Protein AF-A0A510KFK9-F1 (afdb_monomer_lite)

pLDDT: mean 97.3, std 2.1, range [86.94, 98.81]

Structure (mmCIF, N/CA/C/O backbone):
data_AF-A0A510KFK9-F1
#
_entry.id   AF-A0A510KFK9-F1
#
loop_
_atom_site.group_PDB
_atom_site.id
_atom_site.type_symbol
_atom_site.label_atom_id
_atom_site.label_alt_id
_atom_site.label_comp_id
_atom_site.label_asym_id
_atom_site.label_entity_id
_atom_site.label_seq_id
_atom_site.pdbx_PDB_ins_code
_atom_site.Cartn_x
_atom_site.Cartn_y
_atom_site.Cartn_z
_atom_site.occupancy
_atom_site.B_iso_or_equiv
_atom_site.auth_seq_id
_atom_site.auth_comp_id
_atom_site.auth_asym_id
_atom_site.auth_atom_id
_atom_site.pdbx_PDB_model_num
ATOM 1 N N . MET A 1 1 ? -7.313 11.249 -4.771 1.00 92.12 1 MET A N 1
ATOM 2 C CA . MET A 1 1 ? -6.658 9.923 -4.668 1.00 92.12 1 MET A CA 1
ATOM 3 C C . MET A 1 1 ? -6.206 9.364 -6.013 1.00 92.12 1 MET A C 1
ATOM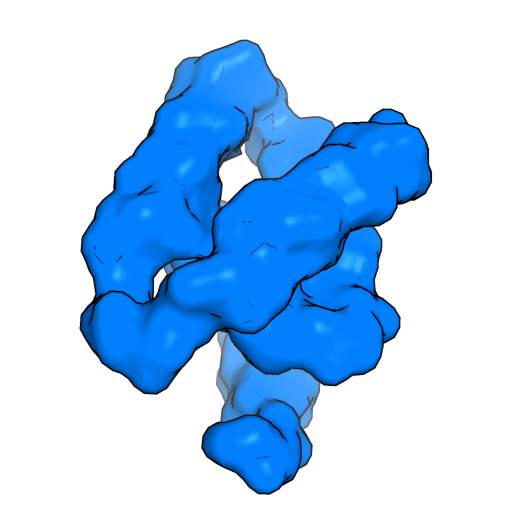 5 O O . MET A 1 1 ? -5.029 9.080 -6.116 1.00 92.12 1 MET A O 1
ATOM 9 N N . LYS A 1 2 ? -7.050 9.244 -7.053 1.00 94.25 2 LYS A N 1
ATOM 10 C CA . LYS A 1 2 ? -6.602 8.704 -8.361 1.00 94.25 2 LYS A CA 1
ATOM 11 C C . LYS A 1 2 ? -5.414 9.460 -8.973 1.00 94.25 2 LYS A C 1
ATOM 13 O O . LYS A 1 2 ? -4.446 8.837 -9.377 1.00 94.25 2 LYS A O 1
ATOM 18 N N . GLU A 1 3 ? -5.462 10.791 -8.972 1.00 97.69 3 GLU A N 1
ATOM 19 C CA . GLU A 1 3 ? -4.346 11.627 -9.447 1.00 97.69 3 GLU A CA 1
ATOM 20 C C . GLU A 1 3 ? -3.078 11.445 -8.605 1.00 97.69 3 GLU A C 1
ATOM 22 O O . GLU A 1 3 ? -1.978 11.459 -9.143 1.00 97.69 3 GLU A O 1
ATOM 27 N N . TYR A 1 4 ? -3.238 11.214 -7.298 1.00 98.12 4 TYR A N 1
ATOM 28 C CA . TYR A 1 4 ? -2.121 10.947 -6.397 1.00 98.12 4 TYR A CA 1
ATOM 29 C C . TYR A 1 4 ? -1.481 9.579 -6.671 1.00 98.12 4 TYR A C 1
ATOM 31 O O . TYR A 1 4 ? -0.262 9.479 -6.759 1.00 98.12 4 TYR A O 1
ATOM 39 N N . ILE A 1 5 ? -2.287 8.538 -6.905 1.00 98.31 5 ILE A N 1
ATOM 40 C CA . ILE A 1 5 ? -1.777 7.238 -7.362 1.00 98.31 5 ILE A CA 1
ATOM 41 C C . ILE A 1 5 ? -1.020 7.401 -8.682 1.00 98.31 5 ILE A C 1
ATOM 43 O O . ILE A 1 5 ? 0.117 6.960 -8.772 1.00 98.31 5 ILE A O 1
ATOM 47 N N . ALA A 1 6 ? -1.575 8.133 -9.650 1.00 98.06 6 ALA A N 1
ATOM 48 C CA . ALA A 1 6 ? -0.897 8.388 -10.920 1.00 98.06 6 ALA A CA 1
ATOM 49 C C . ALA A 1 6 ? 0.429 9.160 -10.761 1.00 98.06 6 ALA A C 1
ATOM 51 O O . ALA A 1 6 ? 1.350 8.977 -11.558 1.00 98.06 6 ALA A O 1
ATOM 52 N N . SER A 1 7 ? 0.559 10.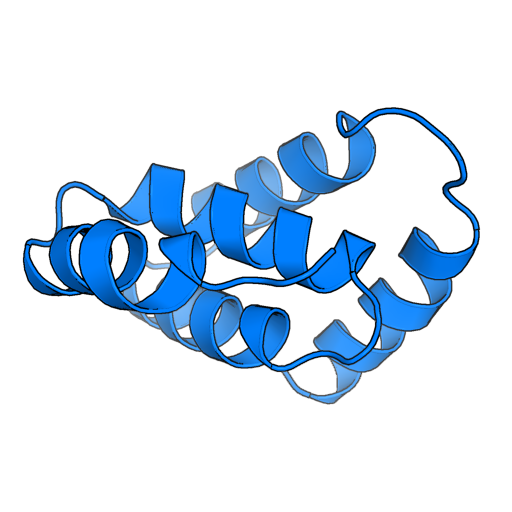031 -9.750 1.00 98.19 7 SER A N 1
ATOM 53 C CA . SER A 1 7 ? 1.857 10.638 -9.425 1.00 98.19 7 SER A CA 1
ATOM 54 C C . SER A 1 7 ? 2.825 9.638 -8.796 1.00 98.19 7 SER A C 1
ATOM 56 O O . SER A 1 7 ? 3.986 9.620 -9.192 1.00 98.19 7 SER A O 1
ATOM 58 N N . LEU A 1 8 ? 2.357 8.768 -7.893 1.00 98.19 8 LEU A N 1
ATOM 59 C CA . LEU A 1 8 ? 3.191 7.720 -7.295 1.00 98.19 8 LEU A CA 1
ATOM 60 C C . LEU A 1 8 ? 3.677 6.716 -8.343 1.00 98.19 8 LEU A C 1
ATOM 62 O O . LEU A 1 8 ? 4.836 6.332 -8.308 1.00 98.19 8 LEU A O 1
ATOM 66 N N . GLU A 1 9 ? 2.836 6.345 -9.310 1.00 98.25 9 GLU A N 1
ATOM 67 C CA . GLU A 1 9 ? 3.221 5.490 -10.439 1.00 98.25 9 GLU A CA 1
ATOM 68 C C . GLU A 1 9 ? 4.391 6.103 -11.211 1.00 98.25 9 GLU A C 1
ATOM 70 O O . GLU A 1 9 ? 5.391 5.434 -11.448 1.00 98.25 9 GLU A O 1
ATOM 75 N N . LYS A 1 10 ? 4.330 7.402 -11.525 1.00 97.25 10 LYS A N 1
ATOM 76 C CA . LYS A 1 10 ? 5.428 8.104 -12.208 1.00 97.25 10 LYS A CA 1
ATOM 77 C C . LYS A 1 10 ? 6.687 8.224 -11.348 1.00 97.25 10 LYS A C 1
ATOM 79 O O . LYS A 1 10 ? 7.786 8.090 -11.876 1.00 97.25 10 LYS A O 1
ATOM 84 N N . GLU A 1 11 ? 6.535 8.516 -10.056 1.00 96.62 11 GLU A N 1
ATOM 85 C CA . GLU A 1 11 ? 7.657 8.670 -9.122 1.00 96.62 11 GLU A CA 1
ATOM 86 C C . GLU A 1 11 ? 8.370 7.335 -8.871 1.00 96.62 11 GLU A C 1
ATOM 88 O O . GLU A 1 11 ? 9.598 7.273 -8.912 1.00 96.62 11 GLU A O 1
ATOM 93 N N . PHE A 1 12 ? 7.611 6.268 -8.621 1.00 97.25 12 PHE A N 1
ATOM 94 C CA . PHE A 1 12 ? 8.150 4.977 -8.205 1.00 97.25 12 PHE A CA 1
ATOM 95 C C . PHE A 1 12 ? 8.572 4.084 -9.364 1.00 97.25 12 PHE A C 1
ATOM 97 O O . PHE A 1 12 ? 9.435 3.235 -9.172 1.00 97.25 12 PHE A O 1
ATOM 104 N N . PHE A 1 13 ? 8.050 4.300 -10.574 1.00 92.75 13 PHE A N 1
ATOM 105 C CA . PHE A 1 13 ? 8.488 3.568 -11.767 1.00 92.75 13 PHE A CA 1
ATOM 106 C C . PHE A 1 13 ? 10.004 3.671 -12.017 1.00 92.75 13 PHE A C 1
ATOM 108 O O . PHE A 1 13 ? 10.599 2.775 -12.604 1.00 92.75 13 PHE A O 1
ATOM 115 N N . LEU A 1 14 ? 10.645 4.747 -11.547 1.00 92.62 14 LEU A N 1
ATOM 116 C CA . LEU A 1 14 ? 12.089 4.967 -11.677 1.00 92.62 14 LEU A CA 1
ATOM 117 C C . LEU A 1 14 ? 12.929 4.215 -10.626 1.00 92.62 14 LEU A C 1
ATOM 119 O O . LEU A 1 14 ? 14.157 4.295 -10.654 1.00 92.62 14 LEU A O 1
ATOM 123 N N . ILE A 1 15 ? 12.296 3.532 -9.669 1.00 92.81 15 ILE A N 1
ATOM 124 C CA . ILE A 1 15 ? 12.973 2.822 -8.583 1.00 92.81 15 ILE A CA 1
ATOM 125 C C . ILE A 1 15 ? 13.213 1.379 -9.015 1.00 92.81 15 ILE A C 1
ATOM 127 O O . ILE A 1 15 ? 12.291 0.570 -9.079 1.00 92.81 15 ILE A O 1
ATOM 131 N N . GLU A 1 16 ? 14.474 1.052 -9.282 1.00 90.50 16 GLU A N 1
ATOM 132 C CA . GLU A 1 16 ? 14.862 -0.297 -9.711 1.00 90.50 16 GLU A CA 1
ATOM 133 C C . GLU A 1 16 ? 15.171 -1.236 -8.536 1.00 90.50 16 GLU A C 1
ATOM 135 O O . GLU A 1 16 ? 15.115 -2.451 -8.692 1.00 90.50 16 GLU A O 1
ATOM 140 N N . ASN A 1 17 ? 15.538 -0.699 -7.364 1.00 93.00 17 ASN A N 1
ATOM 141 C CA . ASN A 1 17 ? 16.035 -1.497 -6.243 1.00 93.00 17 ASN A CA 1
ATOM 142 C C . ASN A 1 17 ? 15.629 -0.929 -4.878 1.00 93.00 17 ASN A C 1
ATOM 144 O O . ASN A 1 17 ? 15.631 0.284 -4.659 1.00 93.00 17 ASN A O 1
ATOM 148 N N . GLY A 1 18 ? 15.421 -1.833 -3.918 1.00 95.25 18 GLY A N 1
ATOM 149 C CA . GLY A 1 18 ? 15.072 -1.493 -2.540 1.00 95.25 18 GLY A CA 1
ATOM 150 C C . GLY A 1 18 ? 13.590 -1.154 -2.357 1.00 95.25 18 GLY A C 1
ATOM 151 O O . GLY A 1 18 ? 12.790 -1.326 -3.264 1.00 95.25 18 GLY A O 1
ATOM 152 N N . PHE A 1 19 ? 13.237 -0.726 -1.142 1.00 96.69 19 PHE A N 1
ATOM 153 C CA . PHE A 1 19 ? 11.844 -0.452 -0.739 1.00 96.69 19 PHE A CA 1
ATOM 154 C C . PHE A 1 19 ? 11.697 0.780 0.173 1.00 96.69 19 PHE A C 1
ATOM 156 O O . PHE A 1 19 ? 10.624 1.086 0.696 1.00 96.69 19 PHE A O 1
ATOM 163 N N . LYS A 1 20 ? 12.810 1.460 0.479 1.00 97.94 20 LYS A N 1
ATOM 164 C CA . LYS A 1 20 ? 12.849 2.502 1.518 1.00 97.94 20 LYS A CA 1
ATOM 165 C C . LYS A 1 20 ? 12.109 3.772 1.107 1.00 97.94 20 LYS A C 1
ATOM 167 O O . LYS A 1 20 ? 11.698 4.533 1.982 1.00 97.94 20 LYS A O 1
ATOM 172 N N . VAL A 1 21 ? 11.960 4.020 -0.192 1.00 97.88 21 VAL A N 1
ATOM 173 C CA . VAL A 1 21 ? 11.245 5.195 -0.703 1.00 97.88 21 VAL A CA 1
ATOM 174 C C . VAL A 1 21 ? 9.740 4.994 -0.523 1.00 97.88 21 VAL A C 1
ATOM 176 O O . VAL A 1 21 ? 9.069 5.863 0.035 1.00 97.88 21 VAL A O 1
ATOM 179 N N . GLU A 1 22 ? 9.248 3.817 -0.896 1.00 98.44 22 GLU A N 1
ATOM 180 C CA . GLU A 1 22 ? 7.870 3.358 -0.761 1.00 98.44 22 GLU A CA 1
ATOM 181 C C . GLU A 1 22 ? 7.461 3.307 0.715 1.00 98.44 22 GLU A C 1
ATOM 183 O O . GLU A 1 22 ? 6.463 3.919 1.096 1.00 98.44 22 GLU A O 1
ATOM 188 N N . GLU A 1 23 ? 8.279 2.676 1.569 1.00 98.62 23 GLU A N 1
ATOM 189 C CA . GLU A 1 23 ? 8.057 2.604 3.022 1.00 98.62 23 GLU A CA 1
ATOM 190 C C . GLU A 1 23 ? 7.972 4.005 3.644 1.00 98.62 23 GLU A C 1
ATOM 192 O O . GLU A 1 23 ? 7.058 4.312 4.415 1.00 98.62 23 GLU A O 1
ATOM 197 N N . LYS A 1 24 ? 8.909 4.898 3.295 1.00 98.56 24 LYS A N 1
ATOM 198 C CA . LYS A 1 24 ? 8.940 6.259 3.843 1.00 98.56 24 LYS A CA 1
ATOM 199 C C . LYS A 1 24 ? 7.724 7.069 3.401 1.00 98.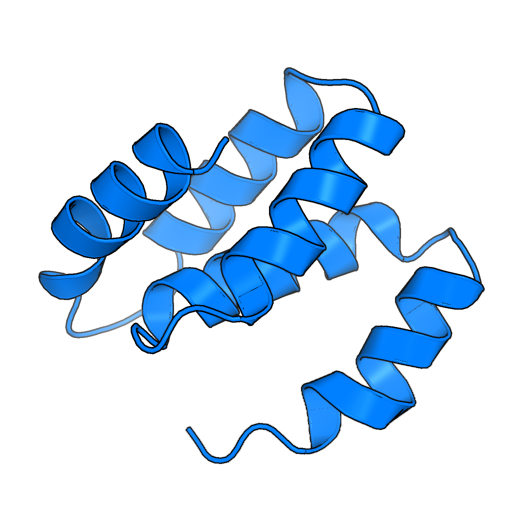56 24 LYS A C 1
ATOM 201 O O . LYS A 1 24 ? 7.165 7.809 4.219 1.00 98.56 24 LYS A O 1
ATOM 206 N N . ARG A 1 25 ? 7.309 6.940 2.136 1.00 98.56 25 ARG A N 1
ATOM 207 C CA . ARG A 1 25 ? 6.105 7.604 1.628 1.00 98.56 25 ARG A CA 1
ATOM 208 C C . ARG A 1 25 ? 4.860 7.082 2.340 1.00 98.56 25 ARG A C 1
ATOM 210 O O . ARG A 1 25 ? 4.108 7.893 2.869 1.00 98.56 25 ARG A O 1
ATOM 217 N N . ALA A 1 26 ? 4.701 5.762 2.450 1.00 98.69 26 ALA A N 1
ATOM 218 C CA . ALA A 1 26 ? 3.579 5.138 3.152 1.00 98.69 26 ALA A CA 1
ATOM 219 C C . ALA A 1 26 ? 3.508 5.580 4.619 1.00 98.69 26 ALA A C 1
ATOM 221 O O . ALA A 1 26 ? 2.444 5.957 5.101 1.00 98.69 26 ALA A O 1
ATOM 222 N N . SER A 1 27 ? 4.647 5.618 5.322 1.00 98.62 27 SER A N 1
ATOM 223 C CA . SER A 1 27 ? 4.694 6.071 6.718 1.00 98.62 27 SER A CA 1
ATOM 224 C C . SER A 1 27 ? 4.276 7.534 6.865 1.00 98.62 27 SER A C 1
ATOM 226 O O . SER A 1 27 ? 3.608 7.890 7.834 1.00 98.62 27 SER A O 1
ATOM 228 N N . THR A 1 28 ? 4.676 8.384 5.914 1.00 98.56 28 THR A N 1
ATOM 229 C CA . THR A 1 28 ? 4.317 9.807 5.911 1.00 98.56 28 THR A CA 1
ATOM 230 C C . THR A 1 28 ? 2.818 9.970 5.693 1.00 98.56 28 THR A C 1
ATOM 232 O O . THR A 1 28 ? 2.152 10.614 6.498 1.00 98.56 28 THR A O 1
ATOM 235 N N . ASP A 1 29 ? 2.274 9.316 4.669 1.00 98.50 29 ASP A N 1
ATOM 236 C CA . ASP A 1 29 ? 0.860 9.426 4.321 1.00 98.50 29 ASP A CA 1
ATOM 237 C C . ASP A 1 29 ? -0.045 8.849 5.413 1.00 98.50 29 ASP A C 1
ATOM 239 O O . ASP A 1 29 ? -1.061 9.458 5.740 1.00 98.50 29 ASP A O 1
ATOM 243 N N . TYR A 1 30 ? 0.350 7.735 6.037 1.00 98.44 30 TYR A N 1
ATOM 244 C CA . TYR A 1 30 ? -0.366 7.166 7.179 1.00 98.44 30 TYR A CA 1
ATOM 245 C C . TYR A 1 30 ? -0.407 8.125 8.376 1.00 98.44 30 TYR A C 1
ATOM 247 O O . TYR A 1 30 ? -1.452 8.309 8.984 1.00 98.44 30 TYR A O 1
ATOM 255 N N . LYS A 1 31 ? 0.713 8.781 8.707 1.00 98.31 31 LYS A N 1
ATOM 256 C CA . LYS A 1 31 ? 0.782 9.712 9.850 1.00 98.31 31 LYS A CA 1
ATOM 257 C C . LYS A 1 31 ? 0.062 11.038 9.605 1.00 98.31 31 LYS A C 1
ATOM 259 O O . LYS A 1 31 ? -0.278 11.721 10.567 1.00 98.31 31 LYS A O 1
ATOM 264 N N . SER A 1 32 ? -0.099 11.442 8.347 1.00 97.56 32 SER A N 1
ATOM 265 C CA . SER A 1 32 ? -0.687 12.734 7.971 1.00 97.56 32 SER A CA 1
ATOM 266 C C . SER A 1 32 ? -2.186 12.680 7.674 1.00 97.56 32 SER A C 1
ATOM 268 O O . SER A 1 32 ? -2.781 13.733 7.463 1.00 97.56 32 SER A O 1
ATOM 270 N N . ASN A 1 33 ? -2.797 11.495 7.652 1.00 96.50 33 ASN A N 1
ATOM 271 C CA . ASN A 1 33 ? -4.212 11.311 7.339 1.00 96.50 33 ASN A CA 1
ATOM 272 C C . ASN A 1 33 ? -4.883 10.403 8.375 1.00 96.50 33 ASN A C 1
ATOM 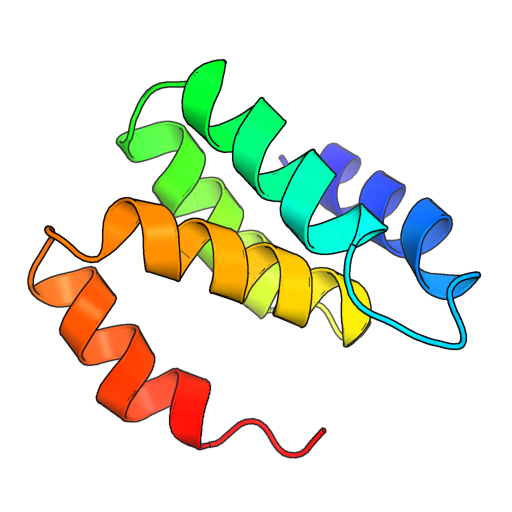274 O O . ASN A 1 33 ? -4.212 9.728 9.151 1.00 96.50 33 ASN A O 1
ATOM 278 N N . ASP A 1 34 ? -6.215 10.379 8.393 1.00 97.56 34 ASP A N 1
ATOM 279 C CA . ASP A 1 34 ? -6.951 9.419 9.212 1.00 97.56 34 ASP A CA 1
ATOM 280 C C . ASP A 1 34 ? -6.905 7.991 8.629 1.00 97.56 34 ASP A C 1
ATOM 282 O O . ASP A 1 34 ? -6.535 7.755 7.471 1.00 97.56 34 ASP A O 1
ATOM 286 N N . ASN A 1 35 ? -7.301 7.020 9.455 1.00 97.06 35 ASN A N 1
ATOM 287 C CA . ASN A 1 35 ? -7.275 5.604 9.094 1.00 97.06 35 ASN A CA 1
ATOM 288 C C . ASN A 1 35 ? -8.199 5.262 7.916 1.00 97.06 35 ASN A C 1
ATOM 290 O O . ASN A 1 35 ? -7.895 4.331 7.172 1.00 97.06 35 ASN A O 1
ATOM 294 N N . GLU A 1 36 ? -9.319 5.970 7.737 1.00 97.62 36 GLU A N 1
ATOM 295 C CA . GLU A 1 36 ? -10.264 5.698 6.648 1.00 97.62 36 GLU A CA 1
ATOM 296 C C . GLU A 1 36 ? -9.683 6.151 5.305 1.00 97.62 36 GLU A C 1
ATOM 298 O O . GLU A 1 36 ? -9.702 5.404 4.322 1.00 97.62 36 GLU A O 1
ATOM 303 N N . TYR A 1 37 ? -9.081 7.339 5.273 1.00 98.06 37 TYR A N 1
ATOM 304 C CA . TYR A 1 37 ? -8.351 7.837 4.119 1.00 9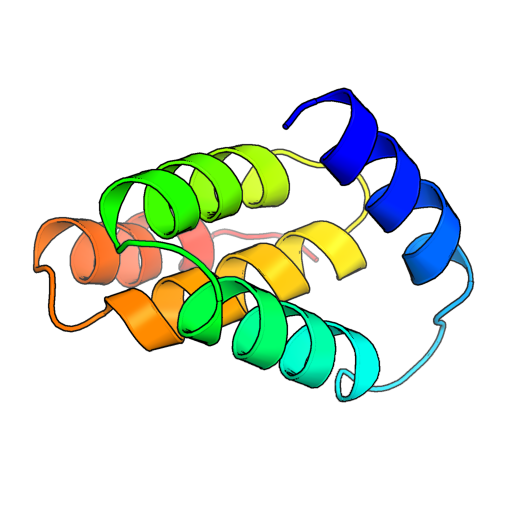8.06 37 TYR A CA 1
ATOM 305 C C . TYR A 1 37 ? -7.172 6.922 3.771 1.00 98.06 37 TYR A C 1
ATOM 307 O O . TYR A 1 37 ? -7.052 6.496 2.620 1.00 98.06 37 TYR A O 1
ATOM 315 N N . ALA A 1 38 ? -6.335 6.569 4.755 1.00 98.12 38 ALA A N 1
ATOM 316 C CA . ALA A 1 38 ? -5.183 5.691 4.545 1.00 98.12 38 ALA A CA 1
ATOM 317 C C . ALA A 1 38 ? -5.603 4.307 4.023 1.00 98.12 38 ALA A C 1
ATOM 319 O O . ALA A 1 38 ? -4.967 3.764 3.120 1.00 98.12 38 ALA A O 1
ATOM 320 N N . LYS A 1 39 ? -6.716 3.762 4.528 1.00 98.44 39 LYS A N 1
ATOM 321 C CA . LYS A 1 39 ? -7.297 2.497 4.066 1.00 98.44 39 LYS A CA 1
ATOM 322 C C . LYS A 1 39 ? -7.771 2.567 2.620 1.00 98.44 39 LYS A C 1
ATOM 324 O O . LYS A 1 39 ? -7.414 1.708 1.815 1.00 98.44 39 LYS A O 1
ATOM 329 N N . ASN A 1 40 ? -8.534 3.601 2.268 1.00 98.31 40 ASN A N 1
ATOM 330 C CA . ASN A 1 40 ? -8.987 3.815 0.893 1.00 98.31 40 ASN A CA 1
ATOM 331 C C . ASN A 1 40 ? -7.803 3.977 -0.069 1.00 98.31 40 ASN A C 1
ATOM 333 O O . ASN A 1 40 ? -7.815 3.434 -1.175 1.00 98.31 40 ASN A O 1
ATOM 337 N N . LEU A 1 41 ? -6.761 4.683 0.369 1.00 98.50 41 LEU A N 1
ATOM 338 C CA . LEU A 1 41 ? -5.538 4.869 -0.394 1.00 98.50 41 LEU A CA 1
ATOM 339 C C . LEU A 1 41 ? -4.772 3.553 -0.591 1.00 98.50 41 LEU A C 1
ATOM 341 O O . LEU A 1 41 ? -4.367 3.271 -1.716 1.00 98.50 41 LEU A O 1
ATOM 345 N N . ALA A 1 42 ? -4.645 2.725 0.450 1.00 98.50 42 ALA A N 1
ATOM 346 C CA . ALA A 1 42 ? -3.993 1.418 0.380 1.00 98.50 42 ALA A CA 1
ATOM 347 C C . ALA A 1 42 ? -4.677 0.489 -0.636 1.00 98.50 42 ALA A C 1
ATOM 349 O O . ALA A 1 42 ? -4.021 -0.062 -1.520 1.00 98.50 42 ALA A O 1
ATOM 350 N N . PHE A 1 43 ? -6.012 0.389 -0.587 1.00 98.56 43 PHE A N 1
ATOM 351 C CA . PHE A 1 43 ? -6.780 -0.415 -1.543 1.00 98.56 43 PHE A CA 1
ATOM 352 C C . PHE A 1 43 ? -6.715 0.107 -2.979 1.00 98.56 43 PHE A C 1
ATOM 354 O O . PHE A 1 43 ? -6.793 -0.686 -3.918 1.00 98.56 43 PHE A O 1
ATOM 361 N N . LEU A 1 44 ? -6.616 1.424 -3.174 1.00 98.44 44 LEU A N 1
ATOM 362 C CA . LEU A 1 44 ? -6.446 2.001 -4.506 1.00 98.44 44 LEU A CA 1
ATOM 363 C C . LEU A 1 44 ? -5.034 1.757 -5.048 1.00 98.44 44 LEU A C 1
ATOM 365 O O . LEU A 1 44 ? -4.907 1.352 -6.199 1.00 98.44 44 LEU A O 1
ATOM 369 N N . ALA A 1 45 ? -4.000 1.954 -4.227 1.00 98.50 45 ALA A N 1
ATOM 370 C CA . ALA A 1 45 ? -2.606 1.707 -4.596 1.00 98.50 45 ALA A CA 1
ATOM 371 C C . ALA A 1 45 ? -2.346 0.237 -4.949 1.00 98.50 45 ALA A C 1
ATOM 373 O O . ALA A 1 45 ? -1.688 -0.049 -5.945 1.00 98.50 45 ALA A O 1
ATOM 374 N N . TYR A 1 46 ? -2.913 -0.699 -4.183 1.00 98.44 46 TYR A N 1
ATOM 375 C CA . TYR A 1 46 ? -2.709 -2.133 -4.400 1.00 98.44 46 TYR A CA 1
ATOM 376 C C . TYR A 1 46 ? -3.277 -2.650 -5.738 1.00 98.44 46 TYR A C 1
ATOM 378 O O . TYR A 1 46 ? -2.896 -3.716 -6.202 1.00 98.44 46 TYR A O 1
ATOM 386 N N . LYS A 1 47 ? -4.149 -1.880 -6.401 1.00 97.62 47 LYS A N 1
ATOM 387 C CA . LYS A 1 47 ? -4.674 -2.196 -7.742 1.00 97.62 47 LYS A CA 1
ATOM 388 C C . LYS A 1 47 ? -3.805 -1.664 -8.887 1.00 97.62 47 LYS A C 1
ATOM 390 O O . LYS A 1 47 ? -4.207 -1.801 -10.037 1.00 97.62 47 LYS A O 1
ATOM 395 N N . SER A 1 48 ? -2.691 -0.995 -8.592 1.00 97.69 48 SER A N 1
ATOM 396 C CA . SER A 1 48 ? -1.813 -0.441 -9.623 1.00 97.69 48 SER A CA 1
ATOM 397 C C . SER A 1 48 ? -1.034 -1.542 -10.345 1.00 97.69 48 SER A C 1
ATOM 399 O O . SER A 1 48 ? -0.519 -2.476 -9.724 1.00 97.69 48 SER A O 1
ATOM 401 N N . ASP A 1 49 ? -0.866 -1.378 -11.657 1.00 95.31 49 ASP A N 1
ATOM 402 C CA . ASP A 1 49 ? 0.015 -2.230 -12.462 1.00 95.31 49 ASP A CA 1
ATOM 403 C C . ASP A 1 49 ? 1.499 -2.016 -12.100 1.00 95.31 49 ASP A C 1
ATOM 405 O O . ASP A 1 49 ? 2.334 -2.894 -12.320 1.00 95.31 49 ASP A O 1
ATOM 409 N N . THR A 1 50 ? 1.840 -0.875 -11.487 1.00 96.81 50 THR A N 1
ATOM 410 C CA . THR A 1 50 ? 3.204 -0.569 -11.030 1.00 96.81 50 THR A CA 1
ATOM 411 C C . THR A 1 50 ? 3.471 -1.265 -9.697 1.00 96.81 50 THR A C 1
ATOM 413 O O . THR A 1 50 ? 2.921 -0.874 -8.664 1.00 96.81 50 THR A O 1
ATOM 416 N N . TYR A 1 51 ? 4.338 -2.282 -9.687 1.00 96.56 51 TYR A N 1
ATOM 417 C CA . TYR A 1 51 ? 4.571 -3.098 -8.488 1.00 96.56 51 TYR A CA 1
ATOM 418 C C . TYR A 1 51 ? 5.112 -2.288 -7.303 1.00 96.56 51 TYR A C 1
ATOM 420 O O . TYR A 1 51 ? 4.734 -2.540 -6.162 1.00 96.56 51 TYR A O 1
ATOM 428 N N . GLN A 1 52 ? 5.915 -1.250 -7.553 1.00 98.25 52 GLN A N 1
ATOM 429 C CA . GLN A 1 52 ? 6.395 -0.356 -6.500 1.00 98.25 52 GLN A CA 1
ATOM 430 C C . GLN A 1 52 ? 5.244 0.398 -5.812 1.00 98.25 52 GLN A C 1
ATOM 432 O O . GLN A 1 52 ? 5.262 0.616 -4.600 1.00 98.25 52 GLN A O 1
ATOM 437 N N . VAL A 1 53 ? 4.182 0.736 -6.550 1.00 98.50 53 VAL A N 1
ATOM 438 C CA . VAL A 1 53 ? 2.969 1.332 -5.970 1.00 98.50 53 VAL A CA 1
ATOM 439 C C . VAL A 1 53 ? 2.176 0.295 -5.175 1.00 98.50 53 VAL A C 1
ATOM 441 O O . VAL A 1 53 ? 1.645 0.625 -4.110 1.00 98.50 53 VAL A O 1
ATOM 444 N N . ARG A 1 54 ? 2.160 -0.973 -5.609 1.00 98.44 54 ARG A N 1
ATOM 445 C CA . ARG A 1 54 ? 1.597 -2.065 -4.799 1.00 98.44 54 ARG A CA 1
ATOM 446 C C . ARG A 1 54 ? 2.376 -2.265 -3.500 1.00 98.44 54 ARG A C 1
ATOM 448 O O . ARG A 1 54 ? 1.742 -2.326 -2.450 1.00 98.44 54 ARG A O 1
ATOM 455 N N . MET A 1 55 ? 3.714 -2.251 -3.527 1.00 98.19 55 MET A N 1
ATOM 456 C CA . MET A 1 55 ? 4.555 -2.304 -2.318 1.00 98.19 55 MET A CA 1
ATOM 457 C C . MET A 1 55 ? 4.217 -1.175 -1.337 1.00 98.19 55 MET A C 1
ATOM 459 O O . MET A 1 55 ? 4.030 -1.420 -0.146 1.00 98.19 55 MET A O 1
ATOM 463 N N . TYR A 1 56 ? 4.072 0.057 -1.832 1.00 98.69 56 TYR A N 1
ATOM 464 C CA . TYR A 1 56 ? 3.595 1.187 -1.030 1.00 98.69 56 TYR A CA 1
ATOM 465 C C . TYR A 1 56 ? 2.221 0.912 -0.390 1.00 98.69 56 TYR A C 1
ATOM 467 O O . TYR A 1 56 ? 2.039 1.150 0.807 1.00 98.69 56 TYR A O 1
ATOM 475 N N . GLY A 1 57 ? 1.274 0.357 -1.154 1.00 98.56 57 GLY A N 1
ATOM 476 C CA . GLY A 1 57 ? -0.032 -0.062 -0.638 1.00 98.56 57 GLY A CA 1
ATOM 477 C C . GLY A 1 57 ? 0.079 -1.117 0.470 1.00 98.56 57 GLY A C 1
ATOM 478 O O . GLY A 1 57 ? -0.601 -1.013 1.490 1.00 98.56 57 GLY A O 1
ATOM 479 N N . VAL A 1 58 ? 0.990 -2.084 0.327 1.00 98.62 58 VAL A N 1
ATOM 480 C CA . VAL A 1 58 ? 1.254 -3.118 1.342 1.00 98.62 58 VAL A CA 1
ATOM 481 C C . VAL A 1 58 ? 1.845 -2.530 2.623 1.00 98.62 58 VAL A C 1
ATOM 483 O O . VAL A 1 58 ? 1.429 -2.926 3.713 1.00 98.62 58 VAL A O 1
ATOM 486 N N . PHE A 1 59 ? 2.742 -1.541 2.538 1.00 98.81 59 PHE A N 1
ATOM 487 C CA . PHE A 1 59 ? 3.214 -0.829 3.732 1.00 98.81 59 PHE A CA 1
ATOM 488 C C . PHE A 1 59 ? 2.073 -0.116 4.466 1.00 98.81 59 PHE A C 1
ATOM 490 O O . PHE A 1 59 ? 1.998 -0.200 5.693 1.00 98.81 59 PHE A O 1
ATOM 497 N N 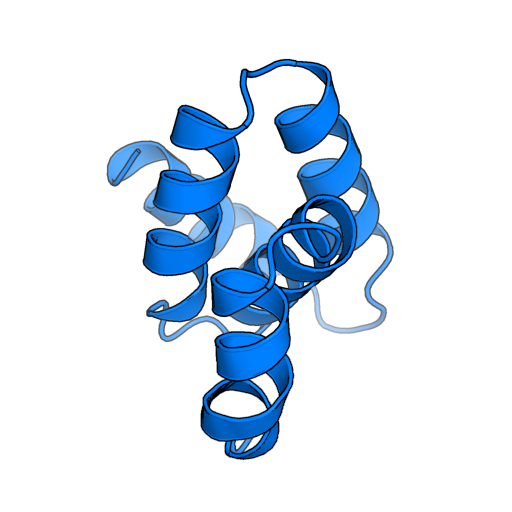. LEU A 1 60 ? 1.150 0.529 3.739 1.00 98.81 60 LEU A N 1
ATOM 498 C CA . LEU A 1 60 ? -0.046 1.118 4.349 1.00 98.81 60 LEU A CA 1
ATOM 499 C C . LEU A 1 60 ? -0.919 0.061 5.037 1.00 98.81 60 LEU A C 1
ATOM 501 O O . LEU A 1 60 ? -1.348 0.283 6.168 1.00 98.81 60 LEU A O 1
ATOM 505 N N . PHE A 1 61 ? -1.147 -1.098 4.407 1.00 98.75 61 PHE A N 1
ATOM 506 C CA . PHE A 1 61 ? -1.860 -2.201 5.059 1.00 98.75 61 PHE A CA 1
ATOM 507 C C . PHE A 1 61 ? -1.155 -2.666 6.336 1.00 98.75 61 PHE A C 1
ATOM 509 O O . PHE A 1 61 ? -1.817 -2.874 7.348 1.00 98.75 61 PHE A O 1
ATOM 516 N N . GLY A 1 62 ? 0.179 -2.747 6.328 1.00 98.62 62 GLY A N 1
ATOM 517 C CA . GLY A 1 62 ? 0.971 -3.068 7.514 1.00 98.62 62 GLY A CA 1
ATOM 518 C C . GLY A 1 62 ? 0.716 -2.104 8.676 1.00 98.62 62 GLY A C 1
ATOM 519 O O . GLY A 1 62 ? 0.483 -2.548 9.800 1.00 98.62 62 GLY A O 1
ATOM 520 N N . TYR A 1 63 ? 0.675 -0.795 8.413 1.00 98.56 63 TYR A N 1
ATOM 521 C CA . TYR A 1 63 ? 0.360 0.207 9.441 1.00 98.56 63 TYR A CA 1
ATOM 522 C C . TYR A 1 63 ? -1.098 0.156 9.924 1.00 98.56 63 TYR A C 1
ATOM 524 O O . TYR A 1 63 ? -1.372 0.516 11.064 1.00 98.56 63 TYR A O 1
ATOM 532 N N . LEU A 1 64 ? -2.019 -0.324 9.086 1.00 98.56 64 LEU A N 1
ATOM 533 C CA . LEU A 1 64 ? -3.447 -0.468 9.393 1.00 98.56 64 LEU A CA 1
ATOM 534 C C . LEU A 1 64 ? -3.822 -1.861 9.937 1.00 98.56 64 LEU A C 1
ATOM 536 O O . LEU A 1 64 ? -5.001 -2.119 10.186 1.00 98.56 64 LEU A O 1
ATOM 540 N N . SER A 1 65 ? -2.849 -2.758 10.114 1.00 97.88 65 SER A N 1
ATOM 541 C CA . SER A 1 65 ? -3.069 -4.194 10.355 1.00 97.88 65 SER A CA 1
ATOM 542 C C . SER A 1 65 ? -3.716 -4.547 11.699 1.00 97.88 65 SER A C 1
ATOM 544 O O . SER A 1 65 ? -4.161 -5.679 11.878 1.00 97.88 65 SER A O 1
ATOM 546 N N . GLU A 1 66 ? -3.851 -3.592 12.625 1.00 97.31 66 GLU A N 1
ATOM 547 C CA . GLU A 1 66 ? -4.686 -3.764 13.825 1.00 97.31 66 GLU A CA 1
ATOM 548 C C . GLU A 1 66 ? -6.173 -3.972 13.471 1.00 97.31 66 GLU A C 1
ATOM 550 O O . GLU A 1 66 ? -6.929 -4.561 14.244 1.00 97.31 66 GLU A O 1
ATOM 555 N N . GLN A 1 67 ? -6.603 -3.526 12.284 1.00 97.38 67 GLN A N 1
ATOM 556 C CA . GLN A 1 67 ? -7.935 -3.797 11.754 1.00 97.38 67 GLN A CA 1
ATOM 557 C C . GLN A 1 67 ? -7.995 -5.222 11.189 1.00 97.38 67 GLN A C 1
ATOM 559 O O . GLN A 1 67 ? -7.293 -5.566 10.236 1.00 97.38 67 GLN A O 1
ATOM 564 N N . ALA A 1 68 ? -8.869 -6.054 11.758 1.00 97.81 68 ALA A N 1
ATOM 565 C CA . ALA A 1 68 ? -8.952 -7.475 11.420 1.00 97.81 68 ALA A CA 1
ATOM 566 C C . ALA A 1 68 ? -9.245 -7.746 9.933 1.00 97.81 68 ALA A C 1
ATOM 568 O O . ALA A 1 68 ? -8.762 -8.734 9.383 1.00 97.81 68 ALA A O 1
ATOM 569 N N . ASP A 1 69 ? -10.013 -6.878 9.274 1.00 97.25 69 ASP A N 1
ATOM 570 C CA . ASP A 1 69 ? -10.313 -6.999 7.848 1.00 97.25 69 ASP A CA 1
ATOM 571 C C . ASP A 1 69 ? -9.100 -6.670 6.965 1.00 97.25 69 ASP A C 1
ATOM 573 O O . ASP A 1 69 ? -8.876 -7.348 5.964 1.00 97.25 69 ASP A O 1
ATOM 577 N N . ILE A 1 70 ? -8.266 -5.706 7.368 1.00 98.50 70 ILE A N 1
ATOM 578 C CA . ILE A 1 70 ? -6.987 -5.420 6.704 1.00 98.50 70 ILE A CA 1
ATOM 579 C C . ILE A 1 70 ? -6.019 -6.586 6.870 1.00 98.50 70 ILE A C 1
ATOM 581 O O . ILE A 1 70 ? -5.427 -7.036 5.890 1.00 98.50 70 ILE A O 1
ATOM 585 N N . LEU A 1 71 ? -5.894 -7.120 8.086 1.00 98.38 71 LEU A N 1
ATOM 586 C CA . LEU A 1 71 ? -5.034 -8.273 8.339 1.00 98.38 71 LEU A CA 1
ATOM 587 C C . LEU A 1 71 ? -5.477 -9.503 7.531 1.00 98.38 71 LEU A C 1
ATOM 589 O O . LEU A 1 71 ? -4.639 -10.208 6.968 1.00 98.38 71 LEU A O 1
ATOM 593 N N . ALA A 1 72 ? -6.788 -9.744 7.432 1.00 98.50 72 ALA A N 1
ATOM 594 C CA . ALA A 1 72 ? -7.335 -10.805 6.592 1.00 98.50 72 ALA A CA 1
ATOM 595 C C . ALA A 1 72 ? -7.021 -10.572 5.106 1.00 98.50 72 ALA A C 1
ATOM 597 O O . ALA A 1 72 ? -6.578 -11.499 4.436 1.00 98.50 72 ALA A O 1
ATOM 598 N N . PHE A 1 73 ? -7.161 -9.340 4.607 1.00 98.50 73 PHE A N 1
ATOM 599 C CA . PHE A 1 73 ? -6.816 -9.000 3.225 1.00 98.50 73 PHE A CA 1
ATOM 600 C C . PHE A 1 73 ? -5.325 -9.213 2.922 1.00 98.50 73 PHE A C 1
ATOM 602 O O . PHE A 1 73 ? -4.979 -9.772 1.883 1.00 98.50 73 PHE A O 1
ATOM 609 N N . MET A 1 74 ? -4.431 -8.836 3.842 1.00 98.38 74 MET A N 1
ATOM 610 C CA . MET A 1 74 ? -2.996 -9.107 3.698 1.00 98.38 74 MET A CA 1
ATOM 611 C C . MET A 1 74 ? -2.705 -10.612 3.622 1.00 98.38 74 MET A C 1
ATOM 613 O O . MET A 1 74 ? -1.896 -11.050 2.807 1.00 98.38 74 MET A O 1
ATOM 617 N N . ARG A 1 75 ? -3.373 -11.414 4.458 1.00 98.31 75 ARG A N 1
ATOM 618 C CA . ARG A 1 75 ? -3.205 -12.872 4.475 1.00 98.31 75 ARG A CA 1
ATOM 619 C C . ARG A 1 75 ? -3.755 -13.533 3.212 1.00 98.31 75 ARG A C 1
ATOM 621 O O . ARG A 1 75 ? -3.098 -14.419 2.674 1.00 98.31 75 ARG A O 1
ATOM 628 N N . ASP A 1 76 ? -4.949 -13.141 2.780 1.00 98.38 76 ASP A N 1
ATOM 629 C CA . ASP A 1 76 ? -5.713 -13.885 1.777 1.00 98.38 76 ASP A CA 1
ATOM 630 C C . ASP A 1 76 ? -5.527 -13.345 0.360 1.00 98.38 76 ASP A C 1
ATOM 632 O O . ASP A 1 76 ? -5.587 -14.131 -0.578 1.00 98.38 76 ASP A O 1
ATOM 636 N N . GLU A 1 77 ? -5.304 -12.042 0.180 1.00 98.00 77 GLU A N 1
ATOM 637 C CA . GLU A 1 77 ? -5.205 -11.415 -1.144 1.00 98.00 77 GLU A CA 1
ATOM 638 C C . GLU A 1 77 ? -3.780 -10.968 -1.473 1.00 98.00 77 GLU A C 1
ATOM 640 O O . GLU A 1 77 ? -3.271 -11.335 -2.527 1.00 98.00 77 GLU A O 1
ATOM 645 N N . VAL A 1 78 ? -3.094 -10.262 -0.565 1.00 97.50 78 VAL A N 1
ATOM 646 C CA . VAL A 1 78 ? -1.718 -9.783 -0.830 1.00 97.50 78 VAL A CA 1
ATOM 647 C C . VAL A 1 78 ? -0.727 -10.938 -1.005 1.00 97.50 78 VAL A C 1
ATOM 649 O O . VAL A 1 78 ? 0.203 -10.843 -1.798 1.00 97.50 78 VAL A O 1
ATOM 652 N N . SER A 1 79 ? -0.945 -12.062 -0.319 1.00 96.50 79 SER A N 1
ATOM 653 C CA . SER A 1 79 ? -0.112 -13.269 -0.440 1.00 96.50 79 SER A CA 1
ATOM 654 C C . SER A 1 79 ? -0.137 -13.931 -1.824 1.00 96.50 79 SER A C 1
ATOM 656 O O . SER A 1 79 ? 0.662 -14.834 -2.071 1.00 96.50 79 SER A O 1
ATOM 658 N N . LYS A 1 80 ? -1.049 -13.508 -2.709 1.00 97.06 80 LYS A N 1
ATOM 659 C CA . LYS A 1 80 ? -1.210 -14.022 -4.073 1.00 97.06 80 LYS A CA 1
ATOM 660 C C . LYS A 1 80 ? -0.556 -13.134 -5.142 1.00 97.06 80 LYS A C 1
ATOM 662 O O . LYS A 1 80 ? -0.666 -13.483 -6.314 1.00 97.06 80 LYS A O 1
ATOM 667 N N . ASP A 1 81 ? 0.044 -11.996 -4.772 1.00 95.56 81 ASP A N 1
ATOM 668 C CA . ASP A 1 81 ? 0.739 -11.118 -5.729 1.00 95.56 81 ASP A CA 1
ATOM 669 C C . ASP A 1 81 ? 1.862 -11.899 -6.431 1.00 95.56 81 ASP A C 1
ATOM 671 O O . ASP A 1 81 ? 2.590 -12.658 -5.789 1.00 95.56 81 ASP A O 1
ATOM 675 N N . ASP A 1 82 ? 1.963 -11.753 -7.750 1.00 93.12 82 ASP A N 1
ATOM 676 C CA . ASP A 1 82 ? 2.856 -12.526 -8.620 1.00 93.12 82 ASP A CA 1
ATOM 677 C C . ASP A 1 82 ? 4.157 -11.792 -8.974 1.00 93.12 82 ASP A C 1
ATOM 679 O O . ASP A 1 82 ? 4.946 -12.294 -9.780 1.00 93.12 82 ASP A O 1
ATOM 683 N N . ASN A 1 83 ? 4.370 -10.612 -8.382 1.00 86.94 83 ASN A N 1
ATOM 684 C CA . ASN A 1 83 ? 5.587 -9.822 -8.548 1.00 86.94 83 ASN A CA 1
ATOM 685 C C . ASN A 1 83 ? 6.824 -10.425 -7.881 1.00 86.94 83 ASN A C 1
ATOM 687 O O . ASN A 1 83 ? 6.731 -10.870 -6.714 1.00 86.94 83 ASN A O 1
#

Organism: NCBI:txid157687

Secondary structure (DSSP, 8-state):
-HHHHHHHHHHHTT--S-SHHHHHHHHHHHHHS-HHHHHHHHHHHTT-SSHHHHHHHHHHHHHTTTSHHHHHHHHHTGGG---

Sequence (83 aa):
MKEYIASLEKEFFLIENGFKVEEKRASTDYKSNDNEYAKNLAFLAYKSDTYQVRMYGVFLFGYLSEQADILAFMRDEVSKDDN

Radius of gyration: 11.79 Å; chains: 1; bounding box: 26×27×26 Å

Foldseek 3Di:
DVVVLVVCLVVCVPPPDDQVVLLVVLVVVPVVDDLVVLLVCLVVQCPDPRVSSVSSSVSSLVVNVVPVVSVVCCVPPVVPDPD